Protein AF-A0A937N2F1-F1 (afdb_monomer)

Structure (mmCIF, N/CA/C/O backbone):
data_AF-A0A937N2F1-F1
#
_entry.id   AF-A0A937N2F1-F1
#
loop_
_atom_site.group_PDB
_atom_site.id
_atom_site.type_symbol
_atom_site.label_atom_id
_atom_site.label_alt_id
_atom_site.label_comp_id
_atom_site.label_asym_id
_atom_site.label_entity_id
_atom_site.label_seq_id
_atom_site.pdbx_PDB_ins_code
_atom_site.Cartn_x
_atom_site.Cartn_y
_atom_site.Cartn_z
_atom_site.occupancy
_atom_site.B_iso_or_equiv
_atom_site.auth_seq_id
_atom_site.auth_comp_id
_atom_site.auth_asym_id
_atom_site.auth_atom_id
_atom_site.pdbx_PDB_model_num
ATOM 1 N N . MET A 1 1 ? 39.726 -11.346 0.393 1.00 40.12 1 MET A N 1
ATOM 2 C CA . MET A 1 1 ? 39.294 -11.136 -1.006 1.00 40.12 1 MET A CA 1
ATOM 3 C C . MET A 1 1 ? 37.773 -11.050 -0.984 1.00 40.12 1 MET A C 1
ATOM 5 O O . MET A 1 1 ? 37.113 -12.071 -0.984 1.00 40.12 1 MET A O 1
ATOM 9 N N . ALA A 1 2 ? 37.261 -9.916 -0.509 1.00 43.44 2 ALA A N 1
ATOM 10 C CA . ALA A 1 2 ? 36.619 -8.880 -1.328 1.00 43.44 2 ALA A CA 1
ATOM 11 C C . ALA A 1 2 ? 35.110 -9.149 -1.493 1.00 43.44 2 ALA A C 1
ATOM 13 O O . ALA A 1 2 ? 34.630 -9.387 -2.592 1.00 43.44 2 ALA A O 1
ATOM 14 N N . ASP A 1 3 ? 34.378 -9.097 -0.373 1.00 45.16 3 ASP A N 1
ATOM 15 C CA . ASP A 1 3 ? 32.942 -8.800 -0.382 1.00 45.16 3 ASP A CA 1
ATOM 16 C C . ASP A 1 3 ? 32.808 -7.271 -0.382 1.00 45.16 3 ASP A C 1
ATOM 18 O O . ASP A 1 3 ? 32.805 -6.598 0.648 1.00 45.16 3 ASP A O 1
ATOM 22 N N . SER A 1 4 ? 32.940 -6.680 -1.562 1.00 54.19 4 SER A N 1
ATOM 23 C CA . SER A 1 4 ? 32.848 -5.238 -1.769 1.00 54.19 4 SER A CA 1
ATOM 24 C C . SER A 1 4 ? 32.322 -5.013 -3.169 1.00 54.19 4 SER A C 1
ATOM 26 O O . SER A 1 4 ? 33.076 -5.083 -4.134 1.00 54.19 4 SER A O 1
ATOM 28 N N . GLY A 1 5 ? 31.022 -4.753 -3.276 1.00 51.06 5 GLY A N 1
ATOM 29 C CA . GLY A 1 5 ? 30.447 -4.255 -4.518 1.00 51.06 5 GLY A CA 1
ATOM 30 C C . GLY A 1 5 ? 29.038 -4.744 -4.786 1.00 51.06 5 GLY A C 1
ATOM 31 O O . GLY A 1 5 ? 28.853 -5.619 -5.616 1.00 51.06 5 GLY A O 1
ATOM 32 N N . MET A 1 6 ? 28.053 -4.139 -4.121 1.0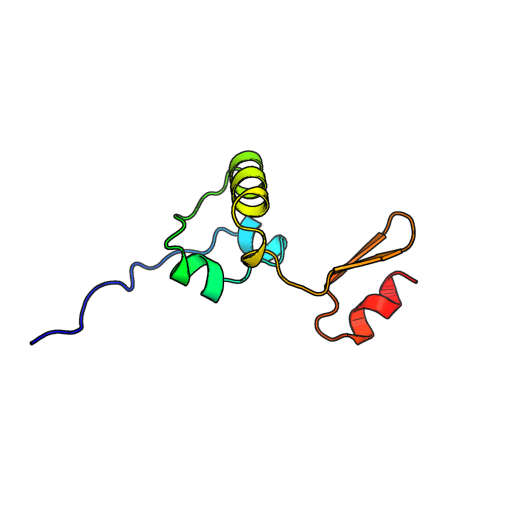0 48.12 6 MET A N 1
ATOM 33 C CA . MET A 1 6 ? 26.787 -3.719 -4.746 1.00 48.12 6 MET A CA 1
ATOM 34 C C . MET A 1 6 ? 25.965 -2.920 -3.729 1.00 48.12 6 MET A C 1
ATOM 36 O O . MET A 1 6 ? 24.870 -3.291 -3.323 1.00 48.12 6 MET A O 1
ATOM 40 N N . HIS A 1 7 ? 26.512 -1.787 -3.292 1.00 47.59 7 HIS A N 1
ATOM 41 C CA . HIS A 1 7 ? 25.677 -0.694 -2.807 1.00 47.59 7 HIS A CA 1
ATOM 42 C C . HIS A 1 7 ? 25.781 0.436 -3.829 1.00 47.59 7 HIS A C 1
ATOM 44 O O . HIS A 1 7 ? 26.423 1.455 -3.591 1.00 47.59 7 HIS A O 1
ATOM 50 N N . SER A 1 8 ? 25.201 0.213 -5.014 1.00 45.69 8 SER A N 1
ATOM 51 C CA . SER A 1 8 ? 24.773 1.350 -5.827 1.00 45.69 8 SER A CA 1
ATOM 52 C C . SER A 1 8 ? 23.743 2.117 -5.001 1.00 45.69 8 SER A C 1
ATOM 54 O O . SER A 1 8 ? 22.869 1.472 -4.408 1.00 45.69 8 SER A O 1
ATOM 56 N N . PRO A 1 9 ? 23.825 3.456 -4.918 1.00 45.53 9 PRO A N 1
ATOM 57 C CA . PRO A 1 9 ? 22.803 4.246 -4.256 1.00 45.53 9 PRO A CA 1
ATOM 58 C C . PRO A 1 9 ? 21.523 4.157 -5.094 1.00 45.53 9 PRO A C 1
ATOM 60 O O . PRO A 1 9 ? 21.281 4.971 -5.980 1.00 45.53 9 PRO A O 1
ATOM 63 N N . HIS A 1 10 ? 20.722 3.124 -4.847 1.00 55.09 10 HIS A N 1
ATOM 64 C CA . HIS A 1 10 ? 19.365 3.024 -5.355 1.00 55.09 10 HIS A CA 1
ATOM 65 C C . HIS A 1 10 ? 18.546 4.082 -4.630 1.00 55.09 10 HIS A C 1
ATOM 67 O O . HIS A 1 10 ? 18.133 3.903 -3.481 1.00 55.09 10 HIS A O 1
ATOM 73 N N . VAL A 1 11 ? 18.380 5.232 -5.279 1.00 57.09 11 VAL A N 1
ATOM 74 C CA . VAL A 1 11 ? 17.418 6.237 -4.848 1.00 57.09 11 VAL A CA 1
ATOM 75 C C . VAL A 1 11 ? 16.060 5.581 -5.024 1.00 57.09 11 VAL A C 1
ATOM 77 O O . VAL A 1 11 ? 15.608 5.397 -6.149 1.00 57.09 11 VAL A O 1
ATOM 80 N N . THR A 1 12 ? 15.436 5.166 -3.918 1.00 59.78 12 THR A N 1
ATOM 81 C CA . THR A 1 12 ? 14.068 4.650 -3.980 1.00 59.78 12 THR A CA 1
ATOM 82 C C . THR A 1 12 ? 13.213 5.761 -4.584 1.00 59.78 12 THR A C 1
ATOM 84 O O . THR A 1 12 ? 13.166 6.847 -3.994 1.00 59.78 12 THR A O 1
ATOM 87 N N . PRO A 1 13 ? 12.587 5.536 -5.750 1.00 60.00 13 PRO A N 1
ATOM 88 C CA . PRO A 1 13 ? 11.847 6.586 -6.422 1.00 60.00 13 PRO A CA 1
ATOM 89 C C . PRO A 1 13 ? 10.771 7.122 -5.477 1.00 60.00 13 PRO A C 1
ATOM 91 O O . PRO A 1 13 ? 10.173 6.361 -4.704 1.00 60.00 13 PRO A O 1
ATOM 94 N N . ALA A 1 14 ? 10.544 8.438 -5.488 1.00 59.12 14 ALA A N 1
ATOM 95 C CA . ALA A 1 14 ? 9.649 9.093 -4.529 1.00 59.12 14 ALA A CA 1
ATOM 96 C C . ALA A 1 14 ? 8.251 8.450 -4.537 1.00 59.12 14 ALA A C 1
ATOM 98 O O . ALA A 1 14 ? 7.609 8.312 -3.493 1.00 59.12 14 ALA A O 1
ATOM 99 N N . ILE A 1 15 ? 7.825 7.971 -5.708 1.00 59.88 15 ILE A N 1
ATOM 100 C CA . ILE A 1 15 ? 6.556 7.274 -5.875 1.00 59.88 15 ILE A CA 1
ATOM 101 C C . ILE A 1 15 ? 6.545 5.891 -5.204 1.00 59.88 15 ILE A C 1
ATOM 103 O O . ILE A 1 15 ? 5.561 5.552 -4.555 1.00 59.88 15 ILE A O 1
ATOM 107 N N . ALA A 1 16 ? 7.639 5.122 -5.243 1.00 60.69 16 ALA A N 1
ATOM 108 C CA . ALA A 1 16 ? 7.720 3.796 -4.622 1.00 60.69 16 ALA A CA 1
ATOM 109 C C . ALA A 1 16 ? 7.581 3.855 -3.092 1.00 60.69 16 ALA A C 1
ATOM 111 O O . ALA A 1 16 ? 6.945 2.985 -2.495 1.00 60.69 16 ALA A O 1
ATOM 112 N N . SER A 1 17 ? 8.104 4.914 -2.465 1.00 60.84 17 SER A N 1
ATOM 113 C CA . SER A 1 17 ? 7.923 5.153 -1.026 1.00 60.84 17 SER A CA 1
ATOM 114 C C . SER A 1 17 ? 6.458 5.440 -0.662 1.00 60.84 17 SER A C 1
ATOM 116 O O . SER A 1 17 ? 5.988 4.996 0.383 1.00 60.84 17 SER A O 1
ATOM 118 N N . GLY A 1 18 ? 5.712 6.135 -1.531 1.00 62.69 18 GLY A N 1
ATOM 119 C CA . GLY A 1 18 ? 4.299 6.471 -1.312 1.00 62.69 18 GLY A CA 1
ATOM 120 C C . GLY A 1 18 ? 3.330 5.292 -1.461 1.00 62.69 18 GLY A C 1
ATOM 121 O O . GLY A 1 18 ? 2.262 5.299 -0.853 1.00 62.69 18 GLY A O 1
ATOM 122 N N . PHE A 1 19 ? 3.706 4.259 -2.222 1.00 61.66 19 PHE A N 1
ATOM 123 C CA . PHE A 1 19 ? 2.880 3.062 -2.439 1.00 61.66 19 PHE A CA 1
ATOM 124 C C . PHE A 1 19 ? 3.035 1.985 -1.358 1.00 61.66 19 PHE A C 1
ATOM 126 O O . PHE A 1 19 ? 2.379 0.947 -1.440 1.00 61.66 19 PHE A O 1
ATOM 133 N N . GLY A 1 20 ? 3.880 2.211 -0.345 1.00 65.62 20 GLY A N 1
ATOM 134 C CA . GLY A 1 20 ? 4.161 1.203 0.673 1.00 65.62 20 GLY A CA 1
ATOM 135 C C . GLY A 1 20 ? 4.796 -0.035 0.045 1.00 65.62 20 GLY A C 1
ATOM 136 O O . GLY A 1 20 ? 4.259 -1.130 0.157 1.00 65.62 20 GLY A O 1
ATOM 137 N N . LEU A 1 21 ? 5.903 0.134 -0.678 1.00 75.56 21 LEU A N 1
ATOM 138 C CA . LEU A 1 21 ? 6.667 -0.994 -1.204 1.00 75.56 21 LEU A CA 1
ATOM 139 C C . LEU A 1 21 ? 7.727 -1.455 -0.199 1.00 75.56 21 LEU A C 1
ATOM 141 O O . LEU A 1 21 ? 8.428 -0.644 0.407 1.00 75.56 21 LEU A O 1
ATOM 145 N N . ASN A 1 22 ? 7.885 -2.772 -0.058 1.00 75.81 22 ASN A N 1
ATOM 146 C CA . ASN A 1 22 ? 8.907 -3.366 0.785 1.00 75.81 22 ASN A CA 1
ATOM 147 C C . ASN A 1 22 ? 10.269 -3.307 0.094 1.00 75.81 22 ASN A C 1
ATOM 149 O O . ASN A 1 22 ? 10.601 -4.098 -0.794 1.00 75.81 22 ASN A O 1
ATOM 153 N N . GLU A 1 23 ? 11.091 -2.387 0.573 1.00 75.62 23 GLU A N 1
ATOM 154 C CA . GLU A 1 23 ? 12.415 -2.130 0.030 1.00 75.62 23 GLU A CA 1
ATOM 155 C C . GLU A 1 23 ? 13.382 -3.326 0.207 1.00 75.62 23 GLU A C 1
ATOM 157 O O . GLU A 1 23 ? 14.238 -3.562 -0.644 1.00 75.62 23 GLU A O 1
ATOM 162 N N . ARG A 1 24 ? 13.231 -4.164 1.248 1.00 75.25 24 ARG A N 1
ATOM 163 C CA . ARG A 1 24 ? 14.044 -5.394 1.375 1.00 75.25 24 ARG A CA 1
ATOM 164 C C . ARG A 1 24 ? 13.675 -6.420 0.311 1.00 75.25 24 ARG A C 1
ATOM 166 O O . ARG A 1 24 ? 14.571 -6.986 -0.311 1.00 75.25 24 ARG A O 1
ATOM 173 N N . THR A 1 25 ? 12.383 -6.651 0.099 1.00 77.19 25 THR A N 1
ATOM 174 C CA . THR A 1 25 ? 11.901 -7.619 -0.889 1.00 77.19 25 THR A CA 1
ATOM 175 C C . THR A 1 25 ? 12.258 -7.179 -2.304 1.00 77.19 25 THR A C 1
ATOM 177 O O . THR A 1 25 ? 12.705 -7.992 -3.107 1.00 77.19 25 THR A O 1
ATOM 180 N N . ARG A 1 26 ? 12.145 -5.880 -2.601 1.00 79.06 26 ARG A N 1
ATOM 181 C CA . ARG A 1 26 ? 12.532 -5.316 -3.898 1.00 79.06 26 ARG A CA 1
ATOM 182 C C . ARG A 1 26 ? 14.014 -5.538 -4.210 1.00 79.06 26 ARG A C 1
ATOM 184 O O . ARG A 1 26 ? 14.337 -5.977 -5.312 1.00 79.06 26 ARG A O 1
ATOM 191 N N . ARG A 1 27 ? 14.897 -5.311 -3.226 1.00 76.56 27 ARG A N 1
ATOM 192 C CA . ARG A 1 27 ? 16.338 -5.590 -3.352 1.00 76.56 27 ARG A CA 1
ATOM 193 C C . ARG A 1 27 ? 16.636 -7.071 -3.537 1.00 76.56 27 ARG A C 1
ATOM 195 O O . ARG A 1 27 ? 17.430 -7.417 -4.403 1.00 76.56 27 ARG A O 1
ATOM 202 N N . ALA A 1 28 ? 15.978 -7.942 -2.772 1.00 74.81 28 ALA A N 1
ATOM 203 C CA . ALA A 1 28 ? 16.143 -9.389 -2.914 1.00 74.81 28 ALA A CA 1
ATOM 204 C C . ALA A 1 28 ? 15.767 -9.886 -4.323 1.00 74.81 28 ALA A C 1
ATOM 206 O O . ALA A 1 28 ? 16.352 -10.847 -4.811 1.00 74.81 28 ALA A O 1
ATOM 207 N N . LEU A 1 29 ? 14.834 -9.201 -4.990 1.00 82.25 29 LEU A N 1
ATOM 208 C CA . LEU A 1 29 ? 14.416 -9.483 -6.366 1.00 82.25 29 LEU A CA 1
ATOM 209 C C . LEU A 1 29 ? 15.200 -8.687 -7.422 1.00 82.25 29 LEU A C 1
ATOM 211 O O . LEU A 1 29 ? 14.923 -8.832 -8.608 1.00 82.25 29 LEU A O 1
ATOM 215 N N . SER A 1 30 ? 16.156 -7.844 -7.008 1.00 83.19 30 SER A N 1
ATOM 216 C CA . SER A 1 30 ? 16.968 -6.988 -7.888 1.00 83.19 30 SER A CA 1
ATOM 217 C C . SER A 1 30 ? 16.137 -6.172 -8.890 1.00 83.19 30 SER A C 1
ATOM 219 O O . SER A 1 30 ? 16.534 -5.982 -10.039 1.00 83.19 30 SER A O 1
ATOM 221 N N . LEU A 1 31 ? 14.963 -5.693 -8.464 1.00 76.00 31 LEU A N 1
ATOM 222 C CA . LEU A 1 31 ? 14.085 -4.897 -9.321 1.00 76.00 31 LEU A CA 1
ATOM 223 C C . LEU A 1 31 ? 14.651 -3.469 -9.460 1.00 76.00 31 LEU A C 1
ATOM 225 O O . LEU A 1 31 ? 14.785 -2.791 -8.434 1.00 76.00 31 LEU A O 1
ATOM 229 N N . PRO A 1 32 ? 14.949 -2.989 -10.686 1.00 76.19 32 PRO A N 1
ATOM 230 C CA . PRO A 1 32 ? 15.538 -1.666 -10.897 1.00 76.19 32 PRO A CA 1
ATOM 231 C C . PRO A 1 32 ? 14.600 -0.545 -10.431 1.00 76.19 32 PRO A C 1
ATOM 233 O O . PRO A 1 32 ? 13.396 -0.752 -10.299 1.00 76.19 32 PRO A O 1
ATOM 236 N N . ASP A 1 33 ? 15.113 0.653 -10.182 1.00 78.12 33 ASP A N 1
ATOM 237 C CA . ASP A 1 33 ? 14.253 1.800 -9.867 1.00 78.12 33 ASP A CA 1
ATOM 238 C C . ASP A 1 33 ? 13.459 2.223 -11.119 1.00 78.12 33 ASP A C 1
ATOM 240 O O . ASP A 1 33 ? 13.964 2.148 -12.238 1.00 78.12 33 ASP A O 1
ATOM 244 N N . THR A 1 34 ? 12.194 2.609 -10.947 1.00 82.19 34 THR A N 1
ATOM 245 C CA . THR A 1 34 ? 11.363 3.191 -12.014 1.00 82.19 34 THR A CA 1
ATOM 246 C C . THR A 1 34 ? 10.388 4.200 -11.412 1.00 82.19 34 THR A C 1
ATOM 248 O O . THR A 1 34 ? 9.821 3.956 -10.343 1.00 82.19 34 THR A O 1
ATOM 251 N N . ASP A 1 35 ? 10.221 5.330 -12.099 1.00 82.56 35 ASP A N 1
ATOM 252 C CA . ASP A 1 35 ? 9.252 6.381 -11.774 1.00 82.56 35 ASP A CA 1
ATOM 253 C C . ASP A 1 35 ? 7.977 6.287 -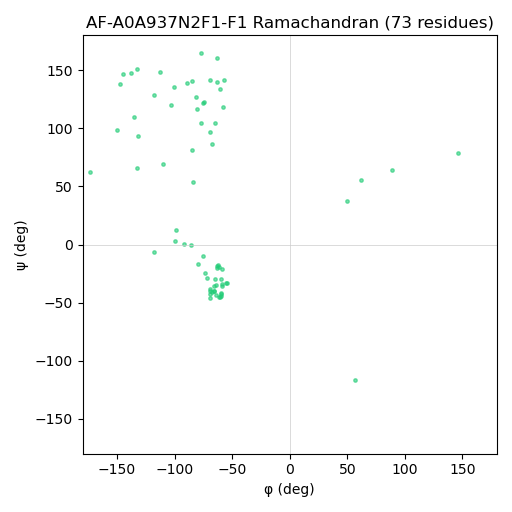12.642 1.00 82.56 35 ASP A C 1
ATOM 255 O O . ASP A 1 35 ? 7.089 7.130 -12.531 1.00 82.56 35 ASP A O 1
ATOM 259 N N . ASP A 1 36 ? 7.854 5.275 -13.510 1.00 86.56 36 ASP A N 1
ATOM 260 C CA . ASP A 1 36 ? 6.633 5.053 -14.291 1.00 86.56 36 ASP A CA 1
ATOM 261 C C . ASP A 1 36 ? 5.574 4.324 -13.438 1.00 86.56 36 ASP A C 1
ATOM 263 O O . ASP A 1 36 ? 5.775 3.163 -13.052 1.00 86.56 36 ASP A O 1
ATOM 267 N N . PRO A 1 37 ? 4.410 4.947 -13.164 1.00 85.94 37 PRO A N 1
ATOM 268 C CA . PRO A 1 37 ? 3.341 4.308 -12.405 1.00 85.94 37 PRO A CA 1
ATOM 269 C C . PRO A 1 37 ? 2.826 3.011 -13.040 1.00 85.94 37 PRO A C 1
ATOM 271 O O . PRO A 1 37 ? 2.478 2.080 -12.313 1.00 85.94 37 PRO A O 1
ATOM 274 N N . GLN A 1 38 ? 2.765 2.924 -14.374 1.00 90.25 38 GLN A N 1
ATOM 275 C CA . GLN A 1 38 ? 2.268 1.723 -15.056 1.00 90.25 38 GLN A CA 1
ATOM 276 C C . GLN A 1 38 ? 3.241 0.562 -14.889 1.00 90.25 38 GLN A C 1
ATOM 278 O O . GLN A 1 38 ? 2.836 -0.562 -14.583 1.00 90.25 38 GLN A O 1
ATOM 283 N N . GLU A 1 39 ? 4.535 0.843 -15.018 1.00 89.25 39 GLU A N 1
ATOM 284 C CA . GLU A 1 39 ? 5.571 -0.154 -14.804 1.00 89.25 39 GLU A CA 1
ATOM 285 C C . GLU A 1 39 ? 5.620 -0.618 -13.341 1.00 89.25 39 GLU A C 1
ATOM 287 O O . GLU A 1 39 ? 5.737 -1.817 -13.075 1.00 89.25 39 GLU A O 1
ATOM 292 N N . LEU A 1 40 ? 5.450 0.294 -12.377 1.00 84.62 40 LEU A N 1
ATOM 293 C CA . LEU A 1 40 ? 5.329 -0.080 -10.967 1.00 84.62 40 LEU A CA 1
ATOM 294 C C . LEU A 1 40 ? 4.135 -0.996 -10.712 1.00 84.62 40 LEU A C 1
ATOM 296 O O . LEU A 1 40 ? 4.288 -2.000 -10.017 1.00 84.62 40 LEU A O 1
ATOM 300 N N . ILE A 1 41 ? 2.965 -0.693 -11.280 1.00 88.19 41 ILE A N 1
ATOM 301 C CA . ILE A 1 41 ? 1.775 -1.542 -11.145 1.00 88.19 41 ILE A CA 1
ATOM 302 C C . ILE A 1 41 ? 2.028 -2.925 -11.747 1.00 88.19 41 ILE A C 1
ATOM 304 O O . ILE A 1 41 ? 1.742 -3.932 -11.096 1.00 88.19 41 ILE A O 1
ATOM 308 N N . ALA A 1 42 ? 2.619 -2.996 -12.941 1.00 90.25 42 ALA A N 1
ATOM 309 C CA . ALA A 1 42 ? 2.962 -4.264 -13.579 1.00 90.25 42 ALA A CA 1
ATOM 310 C C . ALA A 1 42 ? 3.925 -5.094 -12.713 1.00 90.25 42 ALA A C 1
ATOM 312 O O . ALA A 1 42 ? 3.734 -6.298 -12.535 1.00 90.25 42 ALA A O 1
ATOM 313 N N . ARG A 1 43 ? 4.925 -4.451 -12.103 1.00 88.81 43 ARG A N 1
ATOM 314 C CA . ARG A 1 43 ? 5.886 -5.109 -11.207 1.00 88.81 43 ARG A CA 1
ATOM 315 C C . ARG A 1 43 ? 5.254 -5.555 -9.894 1.00 88.81 43 ARG A C 1
ATOM 317 O O . ARG A 1 43 ? 5.556 -6.658 -9.447 1.00 88.81 43 ARG A O 1
ATOM 324 N N . MET A 1 44 ? 4.374 -4.744 -9.305 1.00 88.62 44 MET A N 1
ATOM 325 C CA . MET A 1 44 ? 3.577 -5.103 -8.126 1.00 88.62 44 MET A CA 1
ATOM 326 C C . MET A 1 44 ? 2.690 -6.320 -8.402 1.00 88.62 44 MET A C 1
ATOM 328 O O . MET A 1 44 ? 2.620 -7.223 -7.573 1.00 88.62 44 MET A O 1
ATOM 332 N N . ALA A 1 45 ? 2.056 -6.378 -9.576 1.00 90.31 45 ALA A N 1
ATOM 333 C CA . ALA A 1 45 ? 1.236 -7.512 -9.992 1.00 90.31 45 ALA A CA 1
ATOM 334 C C . ALA A 1 45 ? 2.073 -8.780 -10.231 1.00 90.31 45 ALA A C 1
ATOM 336 O O . ALA A 1 45 ? 1.670 -9.866 -9.820 1.00 90.31 45 ALA A O 1
ATOM 337 N N . ALA A 1 46 ? 3.249 -8.643 -10.851 1.00 92.75 46 ALA A N 1
ATOM 338 C CA . ALA A 1 46 ? 4.166 -9.757 -11.092 1.00 92.75 46 ALA A CA 1
ATOM 339 C C . ALA A 1 46 ? 4.859 -10.260 -9.811 1.00 92.75 46 ALA A C 1
ATOM 341 O O . ALA A 1 46 ? 5.212 -11.433 -9.720 1.00 92.75 46 ALA A O 1
ATOM 342 N N . ASN A 1 47 ? 5.060 -9.384 -8.823 1.00 90.25 47 ASN A N 1
ATOM 343 C CA . ASN A 1 47 ? 5.799 -9.664 -7.592 1.00 90.25 47 ASN A CA 1
ATOM 344 C C . ASN A 1 47 ? 5.019 -9.180 -6.357 1.00 90.25 47 ASN A C 1
ATOM 346 O O . ASN A 1 47 ? 5.486 -8.278 -5.661 1.00 90.25 47 ASN A O 1
ATOM 350 N N . PRO A 1 48 ? 3.854 -9.761 -6.028 1.00 89.88 48 PRO A N 1
ATOM 351 C CA . PRO A 1 48 ? 2.965 -9.250 -4.977 1.00 89.88 48 PRO A CA 1
ATOM 352 C C . PRO A 1 48 ? 3.613 -9.157 -3.586 1.00 89.88 48 PRO A C 1
ATOM 354 O O . PRO A 1 48 ? 3.150 -8.390 -2.743 1.00 89.88 48 PRO A O 1
ATOM 357 N N . GLN A 1 49 ? 4.699 -9.896 -3.343 1.00 88.69 49 GLN A N 1
ATOM 358 C CA . GLN A 1 49 ? 5.526 -9.821 -2.137 1.00 88.69 49 GLN A CA 1
ATOM 359 C C . GLN A 1 4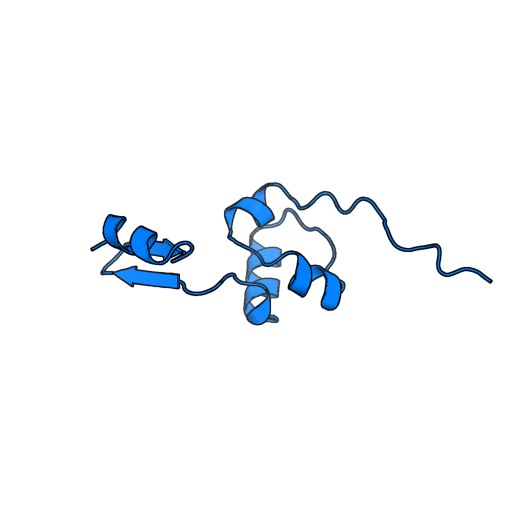9 ? 6.189 -8.452 -1.903 1.00 88.69 49 GLN A C 1
ATOM 361 O O . GLN A 1 49 ? 6.614 -8.175 -0.781 1.00 88.69 49 GLN A O 1
ATOM 366 N N . ILE A 1 50 ? 6.315 -7.608 -2.935 1.00 89.38 50 ILE A N 1
ATOM 367 C CA . ILE A 1 50 ? 6.884 -6.260 -2.789 1.00 89.38 50 ILE A CA 1
ATOM 368 C C . ILE A 1 50 ? 5.872 -5.261 -2.232 1.00 89.38 50 ILE A C 1
ATOM 370 O O . ILE A 1 50 ? 6.278 -4.196 -1.793 1.00 89.38 50 ILE A O 1
ATOM 374 N N . ILE A 1 51 ? 4.576 -5.571 -2.258 1.00 89.38 51 ILE A N 1
ATOM 375 C CA . ILE A 1 51 ? 3.531 -4.695 -1.725 1.00 89.38 51 ILE A CA 1
ATOM 376 C C . ILE A 1 51 ? 3.464 -4.901 -0.209 1.00 89.38 51 ILE A C 1
ATOM 378 O O . ILE A 1 51 ? 3.317 -6.036 0.251 1.00 89.38 51 ILE A O 1
ATOM 382 N N . GLU A 1 52 ? 3.542 -3.827 0.578 1.00 88.38 52 GLU A N 1
ATOM 383 C CA . GLU A 1 52 ? 3.421 -3.917 2.034 1.00 88.38 52 GLU A CA 1
ATOM 384 C C . GLU A 1 52 ? 2.037 -4.421 2.452 1.00 88.38 52 GLU A C 1
ATOM 386 O O . GLU A 1 52 ? 0.996 -4.060 1.900 1.00 88.38 52 GLU A O 1
ATOM 391 N N . ARG A 1 53 ? 2.030 -5.281 3.472 1.00 89.88 53 ARG A N 1
ATOM 392 C CA . ARG A 1 53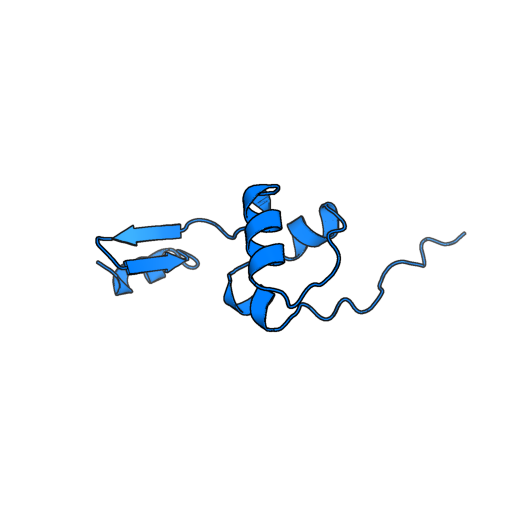 ? 0.822 -5.889 4.046 1.00 89.88 53 ARG A CA 1
ATOM 393 C C . ARG A 1 53 ? 0.873 -5.780 5.576 1.00 89.88 53 ARG A C 1
ATOM 395 O O . ARG A 1 53 ? 1.975 -5.814 6.136 1.00 89.88 53 ARG A O 1
ATOM 402 N N . PRO A 1 54 ? -0.271 -5.701 6.280 1.00 93.00 54 PRO A N 1
ATOM 403 C CA . PRO A 1 54 ? -1.644 -5.872 5.790 1.00 93.00 54 PRO A CA 1
ATOM 404 C C . PRO A 1 54 ? -2.255 -4.595 5.194 1.00 93.00 54 PRO A C 1
ATOM 406 O O . PRO A 1 54 ? -2.098 -3.514 5.748 1.00 93.00 54 PRO A O 1
ATOM 409 N N . ILE A 1 55 ? -3.014 -4.739 4.104 1.00 93.50 55 ILE A N 1
ATOM 410 C CA . ILE A 1 55 ? -3.871 -3.679 3.551 1.00 93.50 55 ILE A CA 1
ATOM 411 C C . ILE A 1 55 ? -5.308 -4.008 3.951 1.00 93.50 55 ILE A C 1
ATOM 413 O O . ILE A 1 55 ? -5.810 -5.073 3.588 1.00 93.50 55 ILE A O 1
ATOM 417 N N . VAL A 1 56 ? -5.957 -3.115 4.694 1.00 95.88 56 VAL A N 1
ATOM 418 C CA . VAL A 1 56 ? -7.365 -3.250 5.087 1.00 95.88 56 VAL A CA 1
ATOM 419 C C . VAL A 1 56 ? -8.225 -2.376 4.187 1.00 95.88 56 VAL A C 1
ATOM 421 O O . VAL A 1 56 ? -7.874 -1.227 3.924 1.00 95.88 56 VAL A O 1
ATOM 424 N N . VAL A 1 57 ? -9.344 -2.929 3.717 1.00 96.06 57 VAL A N 1
ATOM 425 C CA . VAL A 1 57 ? -10.318 -2.254 2.849 1.00 96.06 57 VAL A CA 1
ATOM 426 C C . VAL A 1 57 ? -11.660 -2.178 3.574 1.00 96.06 57 VAL A C 1
ATOM 428 O O . VAL A 1 57 ? -12.159 -3.197 4.047 1.00 96.06 57 VAL A O 1
ATOM 431 N N . TYR A 1 58 ? -12.247 -0.982 3.638 1.00 96.56 58 TYR A N 1
ATOM 432 C CA . TYR A 1 58 ? -13.577 -0.738 4.200 1.00 96.56 58 TYR A CA 1
ATOM 433 C C . TYR A 1 58 ? -14.379 0.189 3.278 1.00 96.56 58 TYR A C 1
ATOM 435 O O . TYR A 1 58 ? -14.067 1.372 3.106 1.00 96.56 58 TYR A O 1
ATOM 443 N N . GLY A 1 59 ? -15.401 -0.366 2.621 1.00 95.75 59 GLY A N 1
ATOM 444 C CA . GLY A 1 59 ? -16.150 0.333 1.577 1.00 95.75 59 GLY A CA 1
ATOM 445 C C . GLY A 1 59 ? -15.234 0.809 0.442 1.00 95.75 59 GLY A C 1
ATOM 446 O O . GLY A 1 59 ? -14.614 0.001 -0.241 1.00 95.75 59 GLY A O 1
ATOM 447 N N . ARG A 1 60 ? -15.144 2.132 0.245 1.00 96.12 60 ARG A N 1
ATOM 448 C CA . ARG A 1 60 ? -14.281 2.776 -0.770 1.00 96.12 60 ARG A CA 1
ATOM 449 C C . ARG A 1 60 ? -12.954 3.309 -0.208 1.00 96.12 60 ARG A C 1
ATOM 451 O O . ARG A 1 60 ? -12.295 4.105 -0.869 1.00 96.12 60 ARG A O 1
ATOM 458 N N . LYS A 1 61 ? -12.586 2.933 1.019 1.00 95.56 61 LYS A N 1
ATOM 459 C CA . LYS A 1 61 ? -11.352 3.362 1.692 1.00 95.56 61 LYS A CA 1
ATOM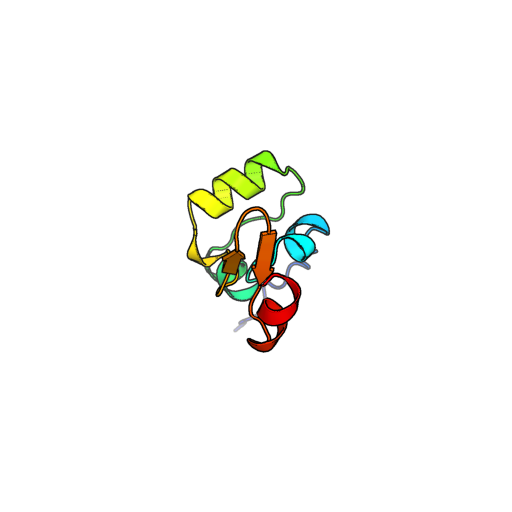 460 C C . LYS A 1 61 ? -10.410 2.172 1.874 1.00 95.56 61 LYS A C 1
ATOM 462 O O . LYS A 1 61 ? -10.868 1.050 2.081 1.00 95.56 61 LYS A O 1
ATOM 467 N N . ALA A 1 62 ? -9.106 2.431 1.848 1.00 94.50 62 ALA A N 1
ATOM 468 C CA . ALA A 1 62 ? -8.078 1.449 2.172 1.00 94.50 62 ALA A CA 1
ATOM 469 C C . ALA A 1 62 ? -6.977 2.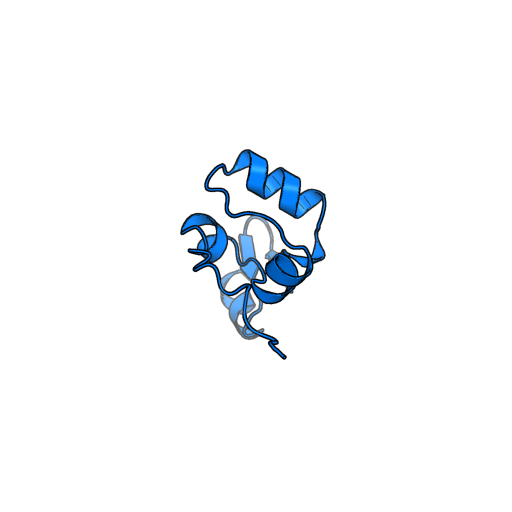083 3.030 1.00 94.50 62 ALA A C 1
ATOM 471 O O . ALA A 1 62 ? -6.682 3.269 2.874 1.00 94.50 62 ALA A O 1
ATOM 472 N N . ARG A 1 63 ? -6.372 1.301 3.929 1.00 94.06 63 ARG A N 1
ATOM 473 C CA . ARG A 1 63 ? -5.230 1.738 4.741 1.00 94.06 63 ARG A CA 1
ATOM 474 C C . ARG A 1 63 ? -4.249 0.595 4.976 1.00 94.06 63 ARG A C 1
ATOM 476 O O . ARG A 1 63 ? -4.653 -0.561 5.109 1.00 94.06 63 ARG A O 1
ATOM 483 N N . LEU A 1 64 ? -2.963 0.931 5.051 1.00 93.19 64 LEU A N 1
ATOM 484 C CA . LEU A 1 64 ? -1.927 0.018 5.522 1.00 93.19 64 LEU A CA 1
ATOM 485 C C . LEU A 1 64 ? -2.032 -0.106 7.049 1.00 93.19 64 LEU A C 1
ATOM 487 O O . LEU A 1 64 ? -1.954 0.893 7.756 1.00 93.19 64 LEU A O 1
ATOM 491 N N . GLY A 1 65 ? -2.210 -1.324 7.554 1.00 91.56 65 GLY A N 1
ATOM 492 C CA . GLY A 1 65 ? -2.295 -1.617 8.987 1.00 91.56 65 GLY A CA 1
ATOM 493 C C . GLY A 1 65 ? -0.920 -1.765 9.627 1.00 91.56 65 GLY A C 1
ATOM 494 O O . GLY A 1 65 ? -0.627 -2.804 10.221 1.00 91.56 65 GLY A O 1
ATOM 495 N N . ARG A 1 66 ? -0.053 -0.763 9.4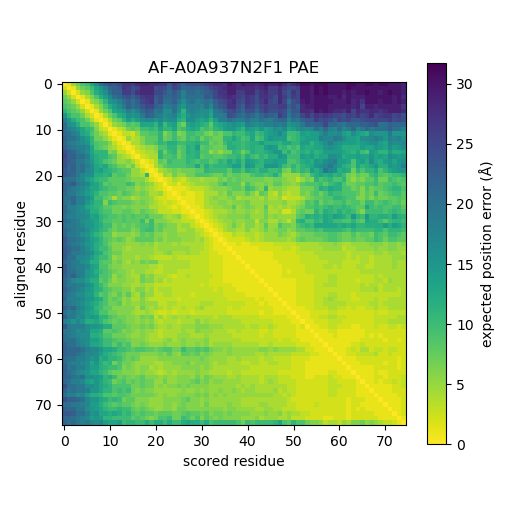50 1.00 89.62 66 ARG A N 1
ATOM 496 C CA . ARG A 1 66 ? 1.265 -0.697 10.091 1.00 89.62 66 ARG A CA 1
ATOM 497 C C . ARG A 1 66 ? 1.483 0.687 10.716 1.00 89.62 66 ARG A C 1
ATOM 499 O O . ARG A 1 66 ? 1.999 1.562 10.023 1.00 89.62 66 ARG A O 1
ATOM 506 N N . PRO A 1 67 ? 1.164 0.860 12.012 1.00 93.31 67 PRO A N 1
ATOM 507 C CA . PRO A 1 67 ? 0.754 -0.174 12.979 1.00 93.31 67 PRO A CA 1
ATOM 508 C C . PRO A 1 67 ? -0.720 -0.625 12.809 1.00 93.31 67 PRO A C 1
ATOM 510 O O . PRO A 1 67 ? -1.466 0.036 12.091 1.00 93.31 67 PRO A O 1
ATOM 513 N N . PRO A 1 68 ? -1.174 -1.757 13.388 1.00 93.31 68 PRO A N 1
ATOM 514 C CA . PRO A 1 68 ? -2.528 -2.284 13.161 1.00 93.31 68 PRO A CA 1
ATOM 515 C C . PRO A 1 68 ? -3.656 -1.294 13.468 1.00 93.31 68 PRO A C 1
ATOM 517 O O . PRO A 1 68 ? -4.667 -1.288 12.772 1.00 93.31 68 PRO A O 1
ATOM 520 N N . GLU A 1 69 ? -3.470 -0.427 14.461 1.00 95.50 69 GLU A N 1
ATOM 521 C CA . GLU A 1 69 ? -4.433 0.588 14.900 1.00 95.50 69 GLU A CA 1
ATOM 522 C C . GLU A 1 69 ? -4.717 1.620 13.809 1.00 95.50 69 GLU A C 1
ATOM 524 O O . GLU A 1 69 ? -5.749 2.291 13.838 1.00 95.50 69 GLU A O 1
ATOM 529 N N . ASP A 1 70 ? -3.849 1.719 12.801 1.00 93.50 70 ASP A N 1
ATOM 530 C CA . ASP A 1 70 ? -4.048 2.654 11.714 1.00 93.50 70 ASP A CA 1
ATOM 531 C C . ASP A 1 70 ? -5.377 2.408 10.980 1.00 93.50 70 ASP A C 1
ATOM 533 O O . ASP A 1 70 ? -6.073 3.338 10.557 1.00 93.50 70 ASP A O 1
ATOM 537 N N . VAL A 1 71 ? -5.808 1.159 10.877 1.00 95.31 71 VAL A N 1
ATOM 538 C CA . VAL A 1 71 ? -7.040 0.808 10.161 1.00 95.31 71 VAL A CA 1
ATOM 539 C C . VAL A 1 71 ? -8.291 1.438 10.791 1.00 95.31 71 VAL A C 1
ATOM 541 O O . VAL A 1 71 ? -9.301 1.589 10.110 1.00 95.31 71 VAL A O 1
ATOM 544 N N . LEU A 1 72 ? -8.221 1.894 12.047 1.00 95.12 72 LEU A N 1
ATOM 545 C CA . LEU A 1 72 ? -9.319 2.587 12.726 1.00 95.12 72 LEU A CA 1
ATOM 546 C C . LEU A 1 72 ? -9.700 3.921 12.060 1.00 95.12 72 LEU A C 1
ATOM 548 O O . LEU A 1 72 ? -10.811 4.401 12.244 1.00 95.12 72 LEU A O 1
ATOM 552 N N . GLY A 1 73 ? -8.816 4.514 11.252 1.00 94.00 73 GLY A N 1
ATOM 553 C CA . GLY A 1 73 ? -9.116 5.749 10.516 1.00 94.00 73 GLY A CA 1
ATOM 554 C C . GLY A 1 73 ? -10.038 5.566 9.302 1.00 94.00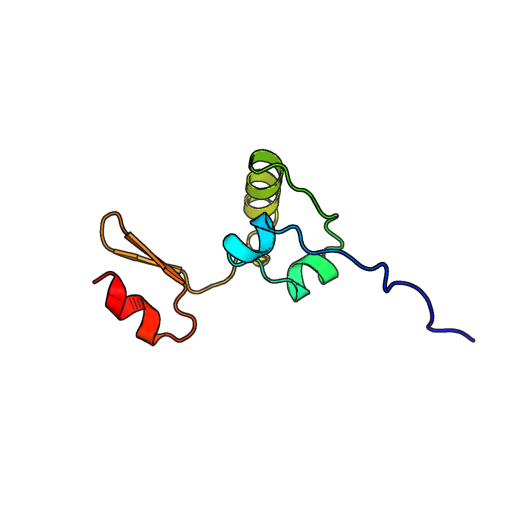 73 GLY A C 1
ATOM 555 O O . GLY A 1 73 ? -10.454 6.557 8.697 1.00 94.00 73 GLY A O 1
ATOM 556 N N . ILE A 1 74 ? -10.328 4.323 8.899 1.00 95.12 74 ILE A N 1
ATOM 557 C CA . ILE A 1 74 ? -11.124 4.030 7.697 1.00 95.12 74 ILE A CA 1
ATOM 558 C C . ILE A 1 74 ? -12.434 3.289 7.964 1.00 95.12 74 ILE A C 1
ATOM 560 O O . ILE A 1 74 ? -13.194 3.150 7.006 1.00 95.12 74 ILE A O 1
ATOM 564 N N . VAL A 1 75 ? -12.693 2.852 9.200 1.00 89.00 75 VAL A N 1
ATOM 565 C CA . VAL A 1 75 ? -13.933 2.165 9.619 1.00 89.00 75 VAL A CA 1
ATOM 566 C C . VAL A 1 75 ? -15.081 3.127 9.923 1.00 89.00 75 VAL A C 1
ATOM 568 O O . VAL A 1 75 ? -14.805 4.319 10.183 1.00 89.00 75 VAL A O 1
#

Foldseek 3Di:
DDPDDDPDPQPQPPVLVVQQFDPVQCVVVVPHHDPDPVVVVVVCVVCVVRGADDWDDDDPDIDHVVVPCRCVVPD

Nearest PDB structures (foldseek):
  3rdw-assembly2_B  TM=8.101E-01  e=4.264E-02  Yersinia pestis CO92
  1i9d-assembly1_A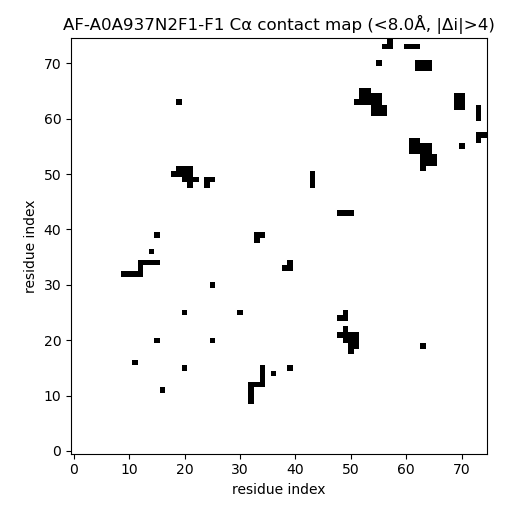  TM=7.826E-01  e=7.008E-02  Escherichia coli
  6gho-assembly1_A  TM=7.439E-01  e=2.269E+00  Bacillus subtilis subsp. subtilis str. 168
  7c12-assembly1_D  TM=3.109E-01  e=4.298E+00  Alkaliphilus oremlandii OhILAs

Solvent-accessible surface area (backbone atoms only — not comparable to full-atom values): 4846 Å² total; per-residue (Å²): 140,80,95,75,89,83,79,70,88,76,66,76,32,76,65,49,68,74,68,44,50,34,66,68,52,34,56,77,66,67,60,76,80,66,87,50,68,68,59,51,50,53,47,38,70,76,37,57,79,28,49,57,75,53,69,48,76,43,92,95,37,75,38,61,31,78,60,65,74,52,42,66,80,54,109

Secondary structure (DSSP, 8-state):
-------------HHHHHTTB-HHHHHHTTPPP---HHHHHHHHHH-GGGB-SPEEEETTEEEE-SSGGGGGGT-

pLDDT: mean 79.0, std 16.54, range [40.12, 96.56]

Sequence (75 aa):
MADSGMHSPHVTPAIASGFGLNERTRRALSLPDTDDPQELIARMAANPQIIERPIVVYGRKARLGRPPEDVLGIV

Radius of gyration: 15.17 Å; Cα contacts (8 Å, |Δi|>4): 66; chains: 1; bounding box: 55×20×30 Å

Mean predicted aligned error: 8.86 Å